Protein AF-A0A1X3CT93-F1 (afdb_monomer_lite)

Organism: NCBI:txid326523

Structure (mmCIF, N/CA/C/O backbone):
data_AF-A0A1X3CT93-F1
#
_entry.id   AF-A0A1X3CT93-F1
#
loop_
_atom_site.group_PDB
_atom_site.id
_atom_site.type_symbol
_atom_site.label_atom_id
_atom_site.label_alt_id
_atom_site.label_comp_id
_atom_site.label_asym_id
_atom_site.label_entity_id
_atom_site.label_seq_id
_atom_site.pdbx_PDB_ins_code
_atom_site.Cartn_x
_atom_site.Cartn_y
_atom_site.Cartn_z
_atom_site.occupancy
_atom_site.B_iso_or_equiv
_atom_site.auth_seq_id
_atom_site.auth_comp_id
_atom_site.auth_asym_id
_atom_site.auth_atom_id
_atom_site.pdbx_PDB_model_num
ATOM 1 N N . MET A 1 1 ? -12.122 9.621 12.492 1.00 66.19 1 MET A N 1
ATOM 2 C CA . MET A 1 1 ? -11.098 8.878 11.726 1.00 66.19 1 MET A CA 1
ATOM 3 C C . MET A 1 1 ? -9.739 9.254 12.298 1.00 66.19 1 MET A C 1
ATOM 5 O O . MET A 1 1 ? -9.492 10.447 12.425 1.00 66.19 1 MET A O 1
ATOM 9 N N . ASN A 1 2 ? -8.928 8.299 12.763 1.00 87.38 2 ASN A N 1
ATOM 10 C CA . ASN A 1 2 ? -7.638 8.624 13.389 1.00 87.38 2 ASN A CA 1
ATOM 11 C C . ASN A 1 2 ? -6.573 8.964 12.322 1.00 87.38 2 ASN A C 1
ATOM 13 O O . ASN A 1 2 ? -6.755 8.675 11.137 1.00 87.38 2 ASN A O 1
ATOM 17 N N . GLY A 1 3 ? -5.475 9.609 12.731 1.00 92.88 3 GLY A N 1
ATOM 18 C CA . GLY A 1 3 ? -4.435 10.072 11.802 1.00 92.88 3 GLY A CA 1
ATOM 19 C C . GLY A 1 3 ? -3.783 8.944 10.993 1.00 92.88 3 GLY A C 1
ATOM 20 O O . GLY A 1 3 ? -3.466 9.142 9.822 1.00 92.88 3 GLY A O 1
ATOM 21 N N . LEU A 1 4 ? -3.664 7.746 11.579 1.00 95.00 4 LEU A N 1
ATOM 22 C CA . LEU A 1 4 ? -3.150 6.558 10.894 1.00 95.00 4 LEU A CA 1
ATOM 23 C C . LEU A 1 4 ? -4.061 6.145 9.738 1.00 95.00 4 LEU A C 1
ATOM 25 O O . LEU A 1 4 ? -3.577 5.949 8.627 1.00 95.00 4 LEU A O 1
ATOM 29 N N . ILE A 1 5 ? -5.376 6.069 9.951 1.00 95.69 5 ILE A N 1
ATOM 30 C CA . ILE A 1 5 ? -6.329 5.742 8.885 1.00 95.69 5 ILE A CA 1
ATOM 31 C C . ILE A 1 5 ? -6.220 6.753 7.738 1.00 95.69 5 ILE A C 1
ATOM 33 O O . ILE A 1 5 ? -6.118 6.345 6.585 1.00 95.69 5 ILE A O 1
ATOM 37 N N . ILE A 1 6 ? -6.175 8.057 8.038 1.00 97.00 6 ILE A N 1
ATOM 38 C CA . ILE A 1 6 ? -6.065 9.105 7.007 1.00 97.00 6 ILE A CA 1
ATOM 39 C C . ILE A 1 6 ? -4.781 8.930 6.187 1.00 97.00 6 ILE A C 1
ATOM 41 O O . ILE A 1 6 ? -4.836 8.931 4.958 1.00 97.00 6 ILE A O 1
ATOM 45 N N . LEU A 1 7 ? -3.639 8.731 6.853 1.00 97.38 7 LEU A N 1
ATOM 46 C CA . LEU A 1 7 ? -2.360 8.502 6.184 1.00 97.38 7 LEU A CA 1
ATOM 47 C C . LEU A 1 7 ? -2.428 7.282 5.257 1.00 97.38 7 LEU A C 1
ATOM 49 O O . LEU A 1 7 ? -2.054 7.368 4.091 1.00 97.38 7 LEU A O 1
ATOM 53 N N . ASN A 1 8 ? -2.950 6.158 5.749 1.00 97.88 8 ASN A N 1
ATOM 54 C CA . ASN A 1 8 ? -3.033 4.931 4.963 1.00 97.88 8 ASN A CA 1
ATOM 55 C C . ASN A 1 8 ? -4.012 5.046 3.791 1.00 97.88 8 ASN A C 1
ATOM 57 O O . ASN A 1 8 ? -3.722 4.507 2.728 1.00 97.88 8 ASN A O 1
ATOM 61 N N . VAL A 1 9 ? -5.116 5.785 3.937 1.00 98.06 9 VAL A N 1
ATOM 62 C CA . VAL A 1 9 ? -6.025 6.100 2.823 1.00 98.06 9 VAL A CA 1
ATOM 63 C C . VAL A 1 9 ? -5.291 6.894 1.745 1.00 98.06 9 VAL A C 1
ATOM 65 O O . VAL A 1 9 ? -5.356 6.529 0.573 1.00 98.06 9 VAL A O 1
ATOM 68 N N . VAL A 1 10 ? -4.546 7.939 2.118 1.00 98.00 10 VAL A N 1
ATOM 69 C CA . VAL A 1 10 ? -3.771 8.740 1.157 1.00 98.00 10 VAL A CA 1
ATOM 70 C C . VAL A 1 10 ? -2.749 7.873 0.420 1.00 98.00 10 VAL A C 1
ATOM 72 O O . VAL A 1 10 ? -2.660 7.943 -0.804 1.00 98.00 10 VAL A O 1
ATOM 75 N N . LEU A 1 11 ? -2.017 7.018 1.137 1.00 97.56 11 LEU A N 1
ATOM 76 C CA . LEU A 1 11 ? -1.036 6.114 0.530 1.00 97.56 11 LEU A CA 1
ATOM 77 C C . LEU A 1 11 ? -1.688 5.064 -0.383 1.00 97.56 11 LEU A C 1
ATOM 79 O O . LEU A 1 11 ? -1.173 4.790 -1.468 1.00 97.56 11 LEU A O 1
ATOM 83 N N . ALA A 1 12 ? -2.841 4.520 0.011 1.00 97.56 12 ALA A N 1
ATOM 84 C CA . ALA A 1 12 ? -3.602 3.567 -0.791 1.00 97.56 12 ALA A CA 1
ATOM 85 C C . ALA A 1 12 ? -4.089 4.197 -2.107 1.00 97.56 12 ALA A C 1
ATOM 87 O O . ALA A 1 12 ? -3.918 3.620 -3.184 1.00 97.56 12 ALA A O 1
ATOM 88 N N . LEU A 1 13 ? -4.624 5.420 -2.038 1.00 98.12 13 LEU A N 1
ATOM 89 C CA . LEU A 1 13 ? -5.046 6.182 -3.212 1.00 98.12 13 LEU A CA 1
ATOM 90 C C . LEU A 1 13 ? -3.861 6.582 -4.092 1.00 98.12 13 LEU A C 1
ATOM 92 O O . LEU A 1 13 ? -3.964 6.510 -5.315 1.00 98.12 13 LEU A O 1
ATOM 96 N N . ALA A 1 14 ? -2.721 6.939 -3.497 1.00 95.56 14 ALA A N 1
ATOM 97 C CA . ALA A 1 14 ? -1.497 7.191 -4.246 1.00 95.56 14 ALA A CA 1
ATOM 98 C C . ALA A 1 14 ? -1.056 5.934 -5.013 1.00 95.56 14 ALA A C 1
ATOM 100 O O . ALA A 1 14 ? -0.760 6.025 -6.201 1.00 95.56 14 ALA A O 1
ATOM 101 N N . SER A 1 15 ? -1.089 4.752 -4.385 1.00 94.25 15 SER A N 1
ATOM 102 C CA . SER A 1 15 ? -0.798 3.479 -5.060 1.00 94.25 15 SER A CA 1
ATOM 103 C C . SER A 1 15 ? -1.746 3.225 -6.237 1.00 94.25 15 SER A C 1
ATOM 105 O O . SER A 1 15 ? -1.295 2.817 -7.308 1.00 94.25 15 SER A O 1
ATOM 107 N N . ALA A 1 16 ? -3.044 3.496 -6.077 1.00 96.50 16 ALA A N 1
ATOM 108 C CA . ALA A 1 16 ? -4.008 3.372 -7.168 1.00 96.50 16 ALA A CA 1
ATOM 109 C C . ALA A 1 16 ? -3.719 4.369 -8.302 1.00 96.50 16 ALA A C 1
ATOM 111 O O . ALA A 1 16 ? -3.712 3.989 -9.472 1.00 96.50 16 ALA A O 1
ATOM 112 N N . ALA A 1 17 ? -3.406 5.624 -7.970 1.00 94.06 17 ALA A N 1
ATOM 113 C CA . ALA A 1 17 ? -3.017 6.632 -8.948 1.00 94.06 17 ALA A CA 1
ATOM 114 C C . ALA A 1 17 ? -1.757 6.212 -9.718 1.00 94.06 17 ALA A C 1
ATOM 116 O O . ALA A 1 17 ? -1.749 6.284 -10.943 1.00 94.06 17 ALA A O 1
ATOM 117 N N . PHE A 1 18 ? -0.722 5.700 -9.042 1.00 89.31 18 PHE A N 1
ATOM 118 C CA . PHE A 1 18 ? 0.469 5.157 -9.704 1.00 89.31 18 PHE A CA 1
ATOM 119 C C . PHE A 1 18 ? 0.139 3.974 -10.618 1.00 89.31 18 PHE A C 1
ATOM 121 O O . PHE A 1 18 ? 0.686 3.887 -11.716 1.00 89.31 18 PHE A O 1
ATOM 128 N N . GLY A 1 19 ? -0.784 3.099 -10.211 1.00 90.12 19 GLY A N 1
ATOM 129 C CA . GLY A 1 19 ? -1.322 2.047 -11.072 1.00 90.12 19 GLY A CA 1
ATOM 130 C C . GLY A 1 19 ? -1.961 2.606 -12.346 1.00 90.12 19 GLY A C 1
ATOM 131 O O . GLY A 1 19 ? -1.635 2.161 -13.441 1.00 9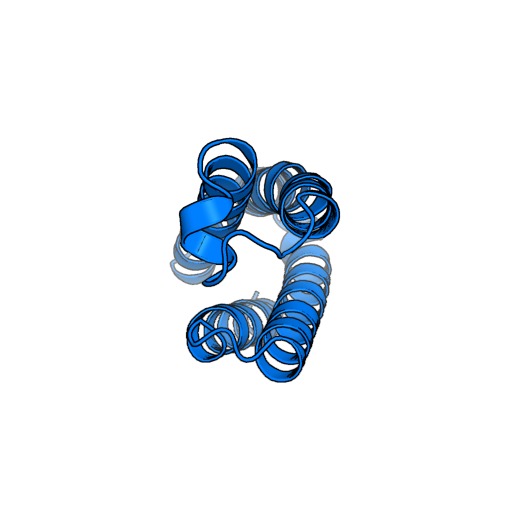0.12 19 GLY A O 1
ATOM 132 N N . LEU A 1 20 ? -2.806 3.634 -12.233 1.00 91.75 20 LEU A N 1
ATOM 133 C CA . LEU A 1 20 ? -3.397 4.306 -13.398 1.00 91.75 20 LEU A CA 1
ATOM 134 C C . LEU A 1 20 ? -2.329 4.968 -14.276 1.00 91.75 20 LEU A C 1
ATOM 136 O O . LEU A 1 20 ? -2.340 4.795 -15.493 1.00 91.75 20 LEU A O 1
ATOM 140 N N . PHE A 1 21 ? -1.366 5.673 -13.679 1.00 87.62 21 PHE A N 1
ATOM 141 C CA . PHE A 1 21 ? -0.238 6.242 -14.416 1.00 87.62 21 PHE A CA 1
ATOM 142 C C . PHE A 1 21 ? 0.552 5.166 -15.169 1.00 87.62 21 PHE A C 1
ATOM 144 O O . PHE A 1 21 ? 0.986 5.417 -16.292 1.00 87.62 21 PHE A O 1
ATOM 151 N N . ALA A 1 22 ? 0.688 3.963 -14.608 1.00 84.06 22 ALA A N 1
ATOM 152 C CA . ALA A 1 22 ? 1.338 2.844 -15.280 1.00 84.06 22 ALA A CA 1
ATOM 153 C C . ALA A 1 22 ? 0.568 2.325 -16.502 1.00 84.06 22 ALA A C 1
ATOM 155 O O . ALA A 1 22 ? 1.205 1.870 -17.448 1.00 84.06 22 ALA A O 1
ATOM 156 N N . LEU A 1 23 ? -0.766 2.430 -16.523 1.00 83.81 23 LEU A N 1
ATOM 157 C CA . LEU A 1 23 ? -1.573 2.100 -17.706 1.00 83.81 23 LEU A CA 1
ATOM 158 C C . LEU A 1 23 ? -1.388 3.123 -18.826 1.00 83.81 23 LEU A C 1
ATOM 160 O O . LEU A 1 23 ? -1.228 2.749 -19.983 1.00 83.81 23 LEU A O 1
ATOM 164 N N . PHE A 1 24 ? -1.433 4.413 -18.487 1.00 84.50 24 PHE A N 1
ATOM 165 C CA . PHE A 1 24 ? -1.513 5.481 -19.488 1.00 84.50 24 PHE A CA 1
ATOM 166 C C . PHE A 1 24 ? -0.154 6.034 -19.927 1.00 84.50 24 PHE A C 1
ATOM 168 O O . PHE A 1 24 ? -0.039 6.559 -21.031 1.00 84.50 24 PHE A O 1
ATOM 175 N N . ALA A 1 25 ? 0.878 5.930 -19.086 1.00 76.38 25 ALA A N 1
ATOM 176 C CA . ALA A 1 25 ? 2.228 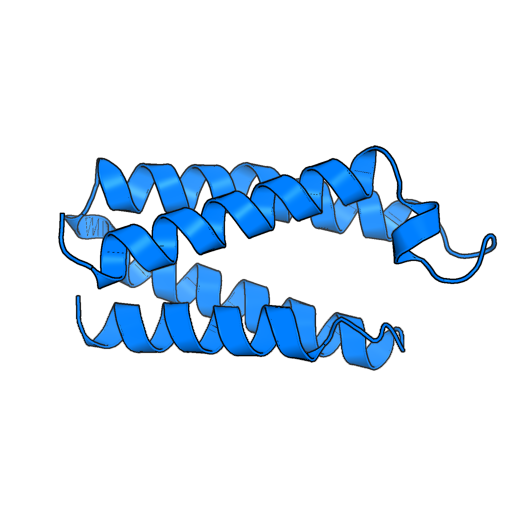6.413 -19.384 1.00 76.38 25 ALA A CA 1
ATOM 177 C C . ALA A 1 25 ? 3.339 5.391 -19.038 1.00 76.38 25 ALA A C 1
ATOM 179 O O . ALA A 1 25 ? 4.315 5.737 -18.364 1.00 76.38 25 ALA A O 1
ATOM 180 N N . PRO A 1 26 ? 3.245 4.135 -19.511 1.00 68.19 26 PRO A N 1
ATOM 181 C CA . PRO A 1 26 ? 4.163 3.055 -19.147 1.00 68.19 26 PRO A CA 1
ATOM 182 C C . PRO A 1 26 ? 5.620 3.316 -19.542 1.00 68.19 26 PRO A C 1
ATOM 184 O O . PRO A 1 26 ? 6.519 2.900 -18.809 1.00 68.19 26 PRO A O 1
ATOM 187 N N . GLN A 1 27 ? 5.880 4.060 -20.629 1.00 67.94 27 GLN A N 1
ATOM 188 C CA . GLN A 1 27 ? 7.256 4.372 -21.051 1.00 67.94 27 GLN A CA 1
ATOM 189 C C . GLN A 1 27 ? 8.011 5.220 -20.016 1.00 67.94 27 GLN A C 1
ATOM 191 O O . GLN A 1 27 ? 9.236 5.176 -19.947 1.00 67.94 27 GLN A O 1
ATOM 196 N N . ARG A 1 28 ? 7.287 5.974 -19.175 1.00 64.19 28 ARG A N 1
ATOM 197 C CA . ARG A 1 28 ? 7.881 6.779 -18.096 1.00 64.19 28 ARG A CA 1
ATOM 198 C C . ARG A 1 28 ? 8.279 5.946 -16.878 1.00 64.19 28 ARG A C 1
ATOM 200 O O . ARG A 1 28 ? 9.047 6.423 -16.052 1.00 64.19 28 ARG A O 1
ATOM 207 N N . LEU A 1 29 ? 7.772 4.717 -16.766 1.00 62.44 29 LEU A N 1
ATOM 208 C CA . LEU A 1 29 ? 8.108 3.777 -15.693 1.00 62.44 29 LEU A CA 1
ATOM 209 C C . LEU A 1 29 ? 9.107 2.711 -16.132 1.00 62.44 29 LEU A C 1
ATOM 211 O O . LEU A 1 29 ? 9.796 2.141 -15.289 1.00 62.44 29 LEU A O 1
ATOM 215 N N . SER A 1 30 ? 9.163 2.395 -17.427 1.00 56.75 30 SER A N 1
ATOM 216 C CA . SER A 1 30 ? 10.015 1.316 -17.911 1.00 56.75 30 SER A CA 1
ATOM 217 C C . SER A 1 30 ? 11.476 1.730 -18.065 1.00 56.75 30 SER A C 1
ATOM 219 O O . SER A 1 30 ? 12.324 0.853 -18.080 1.00 56.75 30 SER A O 1
ATOM 221 N N . GLY A 1 31 ? 11.820 3.019 -18.152 1.00 53.03 31 GLY A N 1
ATOM 222 C CA . GLY A 1 31 ? 13.216 3.476 -18.284 1.00 53.03 31 GLY A CA 1
ATOM 223 C C . GLY A 1 31 ? 13.919 3.038 -19.581 1.00 53.03 31 GLY A C 1
ATOM 224 O O . GLY A 1 31 ? 14.995 3.539 -19.890 1.00 53.03 31 GLY A O 1
ATOM 225 N N . SER A 1 32 ? 13.302 2.151 -20.365 1.00 53.94 32 SER A N 1
ATOM 226 C CA . SER A 1 32 ? 13.752 1.723 -21.679 1.00 53.94 32 SER A CA 1
ATOM 227 C C . SER A 1 32 ? 12.539 1.433 -22.581 1.00 53.94 32 SER A C 1
ATOM 229 O O . SER A 1 32 ? 11.603 0.756 -22.131 1.00 53.94 32 SER A O 1
ATOM 231 N N . PRO A 1 33 ? 12.523 1.931 -23.833 1.00 51.31 33 PRO A N 1
ATOM 232 C CA . PRO A 1 33 ? 11.441 1.706 -24.799 1.00 51.31 33 PRO A CA 1
ATOM 233 C C . PRO A 1 33 ? 11.212 0.231 -25.164 1.00 51.31 33 PRO A C 1
ATOM 235 O O . PRO A 1 33 ? 10.147 -0.106 -25.669 1.00 51.31 33 PRO A O 1
ATOM 238 N N . GLU A 1 34 ? 12.189 -0.644 -24.899 1.00 53.78 34 GLU A N 1
ATOM 239 C CA . GLU A 1 34 ? 12.146 -2.068 -25.269 1.00 53.78 34 GLU A CA 1
ATOM 240 C C . GLU A 1 34 ? 11.486 -2.973 -24.215 1.00 53.78 34 GLU A C 1
ATOM 242 O O . GLU A 1 34 ? 11.286 -4.169 -24.426 1.00 53.78 34 GLU A O 1
ATOM 247 N N . LEU A 1 35 ? 11.125 -2.421 -23.056 1.00 61.66 35 LEU A N 1
ATOM 248 C CA . LEU A 1 35 ? 10.499 -3.186 -21.984 1.00 61.66 35 LEU A CA 1
ATOM 249 C C . LEU A 1 35 ? 8.998 -3.359 -22.240 1.00 61.66 35 LEU A C 1
ATOM 251 O O . LEU A 1 35 ? 8.239 -2.395 -22.305 1.00 61.66 35 LEU A O 1
ATOM 255 N N . SER A 1 36 ? 8.579 -4.622 -22.335 1.00 71.19 36 SER A N 1
ATOM 256 C CA . SER A 1 36 ? 7.192 -5.050 -22.538 1.00 71.19 36 SER A CA 1
ATOM 257 C C . SER A 1 36 ? 6.176 -4.318 -21.645 1.00 71.19 36 SER A C 1
ATOM 259 O O . SER A 1 36 ? 6.343 -4.199 -20.427 1.00 71.19 36 SER A O 1
ATOM 261 N N . MET A 1 37 ? 5.054 -3.932 -22.259 1.00 76.12 37 MET A N 1
ATOM 262 C CA . MET A 1 37 ? 3.879 -3.317 -21.620 1.00 76.12 37 MET A CA 1
ATOM 263 C C . MET A 1 37 ? 3.160 -4.258 -20.642 1.00 76.12 37 MET A C 1
ATOM 265 O O . MET A 1 37 ? 2.308 -3.827 -19.868 1.00 76.12 37 MET A O 1
ATOM 269 N N . TYR A 1 38 ? 3.511 -5.545 -20.650 1.00 82.19 38 TYR A N 1
ATOM 270 C CA . TYR A 1 38 ? 2.919 -6.552 -19.778 1.00 82.19 38 TYR A CA 1
ATOM 271 C C . TYR A 1 38 ? 3.055 -6.191 -18.293 1.00 82.19 38 TYR A C 1
ATOM 273 O O . TYR A 1 38 ? 2.080 -6.272 -17.548 1.00 82.19 38 TYR A O 1
ATOM 281 N N . TYR A 1 39 ? 4.237 -5.740 -17.856 1.00 81.69 39 TYR A N 1
ATOM 282 C CA . TYR A 1 39 ? 4.461 -5.429 -16.443 1.00 81.69 39 TYR A CA 1
ATOM 283 C C . TYR A 1 39 ? 3.675 -4.198 -15.956 1.00 81.69 39 TYR A C 1
ATOM 285 O O . TYR A 1 39 ? 3.007 -4.314 -14.931 1.00 81.69 39 TYR A O 1
ATOM 293 N N . PRO A 1 40 ? 3.699 -3.036 -16.641 1.00 83.62 40 PRO A N 1
ATOM 294 C CA . PRO A 1 40 ? 2.870 -1.897 -16.247 1.00 83.62 40 PRO A CA 1
ATOM 295 C C . PRO A 1 40 ? 1.373 -2.225 -16.163 1.00 83.62 40 PRO A C 1
ATOM 297 O O . PRO A 1 40 ? 0.720 -1.830 -15.197 1.00 83.62 40 PRO A O 1
ATOM 300 N N . HIS A 1 41 ? 0.841 -3.012 -17.107 1.00 87.12 41 HIS A N 1
ATOM 301 C CA . HIS A 1 41 ? -0.553 -3.463 -17.062 1.00 87.12 41 HIS A CA 1
ATOM 302 C C . HIS A 1 41 ? -0.831 -4.398 -15.875 1.00 87.12 41 HIS A C 1
ATOM 304 O O . HIS A 1 41 ? -1.813 -4.204 -15.163 1.00 87.12 41 HIS A O 1
ATOM 310 N N . MET A 1 42 ? 0.053 -5.367 -15.613 1.00 88.88 42 MET A N 1
ATOM 311 C CA . MET A 1 42 ? -0.009 -6.247 -14.436 1.00 88.88 42 MET A CA 1
ATOM 312 C C . MET A 1 42 ? 0.027 -5.457 -13.122 1.00 88.88 42 MET A C 1
ATOM 314 O O . MET A 1 42 ? -0.762 -5.713 -12.212 1.00 88.88 42 MET A O 1
ATOM 318 N N . TYR A 1 43 ? 0.941 -4.489 -13.022 1.00 88.94 43 TYR A N 1
ATOM 319 C CA . TYR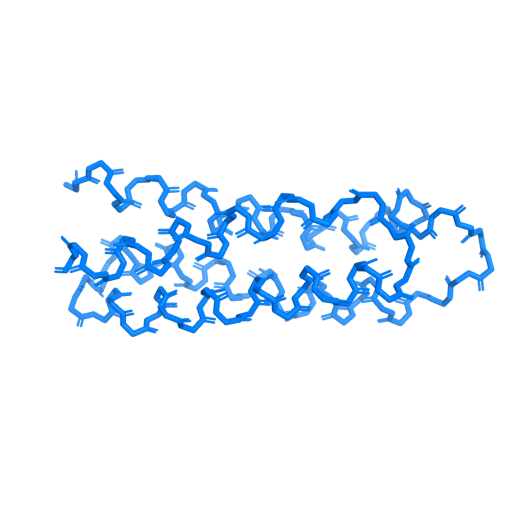 A 1 43 ? 1.071 -3.625 -11.856 1.00 88.94 43 TYR A CA 1
ATOM 320 C C . TYR A 1 43 ? -0.228 -2.859 -11.612 1.00 88.94 43 TYR A C 1
ATOM 322 O O . TYR A 1 43 ? -0.769 -2.899 -10.510 1.00 88.94 43 TYR A O 1
ATOM 330 N N . ALA A 1 44 ? -0.779 -2.236 -12.651 1.00 92.00 44 ALA A N 1
ATOM 331 C CA . ALA A 1 44 ? -2.021 -1.489 -12.564 1.00 92.00 44 ALA A CA 1
ATOM 332 C C . ALA A 1 44 ? -3.237 -2.351 -12.209 1.00 92.00 44 ALA A C 1
ATOM 334 O O . ALA A 1 44 ? -4.026 -1.965 -11.346 1.00 92.00 44 ALA A O 1
ATOM 335 N N . ALA A 1 45 ? -3.360 -3.530 -12.827 1.00 94.12 45 ALA A N 1
ATOM 336 C CA . ALA A 1 45 ? -4.456 -4.466 -12.588 1.00 94.12 45 ALA A CA 1
ATOM 337 C C . ALA A 1 45 ? -4.570 -4.878 -11.115 1.00 94.12 45 ALA A C 1
ATOM 339 O O . ALA A 1 45 ? -5.656 -5.227 -10.667 1.00 94.12 45 ALA A O 1
ATOM 340 N N . ARG A 1 46 ? -3.478 -4.797 -10.346 1.00 94.19 46 ARG A N 1
ATOM 341 C CA . ARG A 1 46 ? -3.507 -4.982 -8.893 1.00 94.19 46 ARG A CA 1
ATOM 342 C C . ARG A 1 46 ? -3.546 -3.661 -8.131 1.00 94.19 46 ARG A C 1
ATOM 344 O O . ARG A 1 46 ? -4.374 -3.512 -7.238 1.00 94.19 46 ARG A O 1
ATOM 351 N N . ALA A 1 47 ? -2.664 -2.715 -8.446 1.00 94.69 47 ALA A N 1
ATOM 352 C CA . ALA A 1 47 ? -2.495 -1.483 -7.676 1.00 94.69 47 ALA A CA 1
ATOM 353 C C . ALA A 1 47 ? -3.770 -0.625 -7.647 1.00 94.69 47 ALA A C 1
ATOM 355 O O . ALA A 1 47 ? -4.092 -0.062 -6.603 1.00 94.69 47 ALA A O 1
ATOM 356 N N . VAL A 1 48 ? -4.514 -0.567 -8.759 1.00 96.94 48 VAL A N 1
ATOM 357 C CA . VAL A 1 48 ? -5.751 0.219 -8.865 1.00 96.94 48 VAL A CA 1
ATOM 358 C C . VAL A 1 48 ? -6.875 -0.371 -8.010 1.00 96.94 48 VAL A C 1
ATOM 360 O O . VAL A 1 48 ? -7.288 0.301 -7.063 1.00 96.94 48 VAL A O 1
ATOM 363 N N . PRO A 1 49 ? -7.373 -1.600 -8.263 1.00 97.75 49 PRO A N 1
ATOM 364 C CA . PRO A 1 49 ? -8.485 -2.127 -7.477 1.00 97.75 49 PRO A CA 1
ATOM 365 C C . PRO A 1 49 ? -8.109 -2.312 -6.008 1.00 97.75 49 PRO A C 1
ATOM 367 O O . PRO A 1 49 ? -8.923 -2.012 -5.139 1.00 97.75 49 PRO A O 1
ATOM 370 N N . PHE A 1 50 ? -6.880 -2.747 -5.707 1.00 97.50 50 PHE A N 1
ATOM 371 C CA . PHE A 1 50 ? -6.477 -2.965 -4.322 1.00 97.50 50 PHE A CA 1
ATOM 372 C C . PHE A 1 50 ? -6.295 -1.649 -3.556 1.00 97.50 50 PHE A C 1
ATOM 374 O O . PHE A 1 50 ? -6.759 -1.547 -2.426 1.00 97.50 50 PHE A O 1
ATOM 381 N N . GLY A 1 51 ? -5.681 -0.623 -4.158 1.00 97.62 51 GLY A N 1
ATOM 382 C CA . GLY A 1 51 ? -5.534 0.689 -3.518 1.00 97.62 51 GLY A CA 1
ATOM 383 C C . GLY A 1 51 ? -6.884 1.356 -3.234 1.00 97.62 51 GLY A C 1
ATOM 384 O O . GLY A 1 51 ? -7.105 1.868 -2.137 1.00 97.62 51 GLY A O 1
ATOM 385 N N . LEU A 1 52 ? -7.827 1.275 -4.179 1.00 98.50 52 LEU A N 1
ATOM 386 C CA . LEU A 1 52 ? -9.199 1.753 -3.976 1.00 98.50 52 LEU A CA 1
ATOM 387 C C . LEU A 1 52 ? -9.941 0.932 -2.911 1.00 98.50 52 LEU A C 1
ATOM 389 O O . LEU A 1 52 ? -10.599 1.506 -2.046 1.00 98.50 52 LEU A O 1
ATOM 393 N N . GLY A 1 53 ? -9.809 -0.397 -2.944 1.00 98.38 53 GLY A N 1
ATOM 394 C CA . GLY A 1 53 ? -10.422 -1.296 -1.967 1.00 98.38 53 GLY A CA 1
ATOM 395 C C . GLY A 1 53 ? -9.903 -1.069 -0.547 1.00 98.38 53 GLY A C 1
ATOM 396 O O . GLY A 1 53 ? -10.697 -0.959 0.382 1.00 98.38 53 GLY A O 1
ATOM 397 N N . LEU A 1 54 ? -8.589 -0.907 -0.379 1.00 98.38 54 LEU A N 1
ATOM 398 C CA . LEU A 1 54 ? -7.982 -0.586 0.911 1.00 98.38 54 LEU A CA 1
ATOM 399 C C . LEU A 1 54 ? -8.489 0.760 1.437 1.00 98.38 54 LEU A C 1
ATOM 401 O O . LEU A 1 54 ? -8.902 0.840 2.590 1.00 98.38 54 LEU A O 1
ATOM 405 N N . ALA A 1 55 ? -8.512 1.800 0.598 1.00 98.19 55 ALA A N 1
ATOM 406 C CA . ALA A 1 55 ? -9.061 3.097 0.985 1.00 98.19 55 ALA A CA 1
ATOM 407 C C . ALA A 1 55 ? -10.529 2.977 1.427 1.00 98.19 55 ALA A C 1
ATOM 409 O O . ALA A 1 55 ? -10.908 3.512 2.467 1.00 98.19 55 ALA A O 1
ATOM 410 N N . ALA A 1 56 ? -11.335 2.219 0.679 1.00 98.25 56 ALA A N 1
ATOM 411 C CA . ALA A 1 56 ? -12.732 1.974 1.004 1.00 98.25 56 ALA A CA 1
ATOM 412 C C . ALA A 1 56 ? -12.903 1.264 2.356 1.00 98.25 56 ALA A C 1
ATOM 414 O O . ALA A 1 56 ? -13.690 1.695 3.199 1.00 98.25 56 ALA A O 1
ATOM 415 N N . VAL A 1 57 ? -12.133 0.203 2.595 1.00 98.19 57 VAL A N 1
ATOM 416 C CA . VAL A 1 57 ? -12.176 -0.564 3.846 1.00 98.19 57 VAL A CA 1
ATOM 417 C C . VAL A 1 57 ? -11.773 0.292 5.037 1.00 98.19 57 VAL A C 1
ATOM 419 O O . VAL A 1 57 ? -12.453 0.282 6.058 1.00 98.19 57 VAL A O 1
ATOM 422 N N . LEU A 1 58 ? -10.710 1.079 4.900 1.00 97.25 58 LEU A N 1
ATOM 423 C CA . LEU A 1 58 ? -10.235 1.956 5.964 1.00 97.25 58 LEU A CA 1
ATOM 424 C C . LEU A 1 58 ? -11.264 3.022 6.371 1.00 97.25 58 LEU A C 1
ATOM 426 O O . LEU A 1 58 ? -11.313 3.403 7.541 1.00 97.25 58 LEU A O 1
ATOM 430 N N . VAL A 1 59 ? -12.089 3.491 5.431 1.00 96.81 59 VAL A N 1
ATOM 431 C CA . VAL A 1 59 ? -13.118 4.509 5.691 1.00 96.81 59 VAL A CA 1
ATOM 432 C C . VAL A 1 59 ? -14.420 3.892 6.206 1.00 96.81 59 VAL A C 1
ATOM 434 O O . VAL A 1 59 ? -15.014 4.424 7.143 1.00 96.81 59 VAL A O 1
ATOM 437 N N . TRP A 1 60 ? -14.878 2.789 5.607 1.00 97.56 60 TRP A N 1
ATOM 438 C CA . TRP A 1 60 ? -16.235 2.272 5.827 1.00 97.56 60 TRP A CA 1
ATOM 439 C C . TRP A 1 60 ? -16.302 0.954 6.596 1.00 97.56 60 TRP A C 1
ATOM 441 O O . TRP A 1 60 ? -17.346 0.638 7.162 1.00 97.56 60 TRP A O 1
ATOM 451 N N . LEU A 1 61 ? -15.215 0.185 6.645 1.00 96.62 61 LEU A N 1
ATOM 452 C CA . LEU A 1 61 ? -15.163 -1.143 7.260 1.00 96.62 61 LEU A CA 1
ATOM 453 C C . LEU A 1 61 ? -13.979 -1.249 8.239 1.00 96.62 61 LEU A C 1
ATOM 455 O O . LEU A 1 61 ? -13.139 -2.141 8.094 1.00 96.62 61 LEU A O 1
ATOM 459 N N . PRO A 1 62 ? -13.893 -0.377 9.265 1.00 90.12 62 PRO A N 1
ATOM 460 C CA . PRO A 1 62 ? -12.722 -0.293 10.139 1.00 90.12 62 PRO A CA 1
ATOM 461 C C . PRO A 1 62 ? -12.412 -1.606 10.873 1.00 90.12 62 PRO A C 1
ATOM 463 O O . PRO A 1 62 ? -11.249 -1.887 11.137 1.00 90.12 62 PRO A O 1
ATOM 466 N N . GLY A 1 63 ? -13.411 -2.462 11.121 1.00 95.12 63 GLY A N 1
ATOM 467 C CA . GLY A 1 63 ? -13.200 -3.798 11.698 1.00 95.12 63 GLY A CA 1
ATOM 468 C C . GLY A 1 63 ? -12.386 -4.762 10.818 1.00 95.12 63 GLY A C 1
ATOM 469 O O . GLY A 1 63 ? -11.963 -5.807 11.297 1.00 95.12 63 GLY A O 1
ATOM 470 N N . GLN A 1 64 ? -12.154 -4.428 9.545 1.00 97.00 64 GLN A N 1
ATOM 471 C CA . GLN A 1 64 ? -11.310 -5.194 8.620 1.00 97.00 64 GLN A CA 1
ATOM 472 C C . GLN A 1 64 ? -9.966 -4.500 8.329 1.00 97.00 64 GLN A C 1
ATOM 474 O O . GLN A 1 64 ? -9.140 -5.054 7.601 1.00 97.00 64 GLN A O 1
ATOM 479 N N . ALA A 1 65 ? -9.727 -3.307 8.889 1.00 95.88 65 ALA A N 1
ATOM 480 C CA . ALA A 1 65 ? -8.577 -2.464 8.566 1.00 95.88 65 ALA A CA 1
ATOM 481 C C . ALA A 1 65 ? -7.238 -3.188 8.761 1.00 95.88 65 ALA A C 1
ATOM 483 O O . ALA A 1 65 ? -6.414 -3.199 7.848 1.00 95.88 65 ALA A O 1
ATOM 484 N N . THR A 1 66 ? -7.039 -3.839 9.909 1.00 97.44 66 THR A N 1
ATOM 485 C CA . THR A 1 66 ? -5.783 -4.518 10.262 1.00 97.44 66 THR A CA 1
ATOM 486 C C . THR A 1 66 ? -5.393 -5.576 9.228 1.00 97.44 66 THR A C 1
ATOM 488 O O . THR A 1 66 ? -4.270 -5.566 8.726 1.00 97.44 66 THR A O 1
ATOM 491 N N . ALA A 1 67 ? -6.325 -6.450 8.833 1.00 98.06 67 ALA A N 1
ATOM 492 C CA . ALA A 1 67 ? -6.055 -7.498 7.846 1.00 98.06 67 ALA A CA 1
ATOM 493 C C . ALA A 1 67 ? -5.691 -6.911 6.474 1.00 98.06 67 ALA A C 1
ATOM 495 O O . ALA A 1 67 ? -4.716 -7.329 5.849 1.00 98.06 67 ALA A O 1
ATOM 496 N N . TRP A 1 68 ? -6.439 -5.903 6.023 1.00 98.31 68 TRP A N 1
ATOM 497 C CA . TRP A 1 68 ? -6.197 -5.255 4.737 1.00 98.31 68 TRP A CA 1
ATOM 498 C C . TRP A 1 68 ? -4.873 -4.491 4.699 1.00 98.31 68 TRP A C 1
ATOM 500 O O . TRP A 1 68 ? -4.170 -4.549 3.691 1.00 98.31 68 TRP A O 1
ATOM 510 N N . LEU A 1 69 ? -4.493 -3.834 5.796 1.00 98.31 69 LEU A N 1
ATOM 511 C CA . LEU A 1 69 ? -3.203 -3.157 5.925 1.00 98.31 69 LEU A CA 1
ATOM 512 C C . LEU A 1 69 ? -2.028 -4.136 5.902 1.00 98.31 69 LEU A C 1
ATOM 514 O O . LEU A 1 69 ? -1.025 -3.857 5.252 1.00 98.31 69 LEU A O 1
ATOM 518 N N . LEU A 1 70 ? -2.145 -5.304 6.540 1.00 98.50 70 LEU A N 1
ATOM 519 C CA . LEU A 1 70 ? -1.103 -6.333 6.464 1.00 98.50 70 LEU A CA 1
ATOM 520 C C . LEU A 1 70 ? -0.922 -6.843 5.030 1.00 98.50 70 LEU A C 1
ATOM 522 O O . LEU A 1 70 ? 0.207 -6.928 4.544 1.00 98.50 70 LEU A O 1
ATOM 526 N N . VAL A 1 71 ? -2.023 -7.121 4.326 1.00 98.31 71 VAL A N 1
ATOM 527 C CA . VAL A 1 71 ? -1.975 -7.542 2.917 1.00 98.31 71 VAL A CA 1
ATOM 528 C C . VAL A 1 71 ? -1.363 -6.443 2.043 1.00 98.31 71 VAL A C 1
ATOM 530 O O . VAL A 1 71 ? -0.481 -6.731 1.235 1.00 98.31 71 VAL A O 1
ATOM 533 N N . ALA A 1 72 ? -1.762 -5.183 2.242 1.00 97.75 72 ALA A N 1
ATOM 534 C CA . ALA A 1 72 ? -1.175 -4.031 1.560 1.00 97.75 72 ALA A CA 1
ATOM 535 C C . ALA A 1 72 ? 0.333 -3.925 1.807 1.00 97.75 72 ALA A C 1
ATOM 537 O O . ALA A 1 72 ? 1.112 -3.738 0.876 1.00 97.75 72 ALA A O 1
ATOM 538 N N . GLY A 1 73 ? 0.751 -4.110 3.059 1.00 97.81 73 GLY A N 1
ATOM 539 C CA . GLY A 1 73 ? 2.150 -4.130 3.459 1.00 97.81 73 GLY A CA 1
ATOM 540 C C . GLY A 1 73 ? 2.963 -5.173 2.697 1.00 97.81 73 GLY A C 1
ATOM 541 O O . GLY A 1 73 ? 4.000 -4.849 2.119 1.00 97.81 73 GLY A O 1
ATOM 542 N N . VAL A 1 74 ? 2.468 -6.413 2.633 1.00 97.88 74 VAL A N 1
ATOM 543 C CA . VAL A 1 74 ? 3.112 -7.506 1.883 1.00 97.88 74 VAL A CA 1
ATOM 544 C C . VAL A 1 74 ? 3.186 -7.187 0.391 1.00 97.88 74 VAL A C 1
ATOM 546 O O . VAL A 1 74 ? 4.236 -7.352 -0.227 1.00 97.88 74 VAL A O 1
ATOM 549 N N . ILE A 1 75 ? 2.091 -6.695 -0.186 1.00 96.38 75 ILE A N 1
ATOM 550 C CA . ILE A 1 75 ? 2.013 -6.300 -1.592 1.00 96.38 75 ILE A CA 1
ATOM 551 C C . ILE A 1 75 ? 3.078 -5.241 -1.926 1.00 96.38 75 ILE A C 1
ATOM 553 O O . ILE A 1 75 ? 3.836 -5.408 -2.884 1.00 96.38 75 ILE A O 1
ATOM 557 N N . GLN A 1 76 ? 3.189 -4.182 -1.123 1.00 95.50 76 GLN A N 1
ATOM 558 C CA . GLN A 1 76 ? 4.171 -3.120 -1.343 1.00 95.50 76 GLN A CA 1
ATOM 559 C C . GLN A 1 76 ? 5.615 -3.578 -1.078 1.00 95.50 76 GLN A C 1
ATOM 561 O O . GLN A 1 76 ? 6.540 -3.133 -1.760 1.00 95.50 76 GLN A O 1
ATOM 566 N N . ALA A 1 77 ? 5.830 -4.509 -0.144 1.00 95.06 77 ALA A N 1
ATOM 567 C CA . ALA A 1 77 ? 7.140 -5.123 0.057 1.00 95.06 77 ALA A CA 1
ATOM 568 C C . ALA A 1 77 ? 7.574 -5.922 -1.184 1.00 95.06 77 ALA A C 1
ATOM 570 O O . ALA A 1 77 ? 8.704 -5.773 -1.654 1.00 95.06 77 ALA A O 1
ATOM 571 N N . ILE A 1 78 ? 6.662 -6.710 -1.767 1.00 94.25 78 ILE A N 1
ATOM 572 C CA . ILE A 1 78 ? 6.908 -7.436 -3.020 1.00 94.25 78 ILE A CA 1
ATOM 573 C C . ILE A 1 78 ? 7.205 -6.455 -4.161 1.00 94.25 78 ILE A C 1
ATOM 575 O O . ILE A 1 78 ? 8.149 -6.682 -4.916 1.00 94.25 78 ILE A O 1
ATOM 579 N N . ASP A 1 79 ? 6.483 -5.338 -4.259 1.00 90.38 79 ASP A N 1
ATOM 580 C CA . ASP A 1 79 ? 6.760 -4.308 -5.270 1.00 90.38 79 ASP A CA 1
ATOM 581 C C . ASP A 1 79 ? 8.156 -3.726 -5.171 1.00 90.38 79 ASP A C 1
ATOM 583 O O . ASP A 1 79 ? 8.828 -3.545 -6.186 1.00 90.38 79 ASP A O 1
ATOM 587 N N . SER A 1 80 ? 8.608 -3.455 -3.950 1.00 90.25 80 SER A N 1
ATOM 588 C CA . SER A 1 80 ? 9.964 -2.978 -3.720 1.00 90.25 80 SER A CA 1
ATOM 589 C C . SER A 1 80 ? 10.992 -3.999 -4.221 1.00 90.25 80 SER A C 1
ATOM 591 O O . SER A 1 80 ? 11.889 -3.643 -4.987 1.00 90.25 80 SER A O 1
ATOM 593 N N . LEU A 1 81 ? 10.805 -5.287 -3.905 1.00 90.88 81 LEU A N 1
ATOM 594 C CA . LEU A 1 81 ? 11.668 -6.370 -4.393 1.00 90.88 81 LEU A CA 1
ATOM 595 C C . LEU A 1 81 ? 11.668 -6.478 -5.923 1.00 90.88 81 LEU A C 1
ATOM 597 O O . LEU A 1 81 ? 12.719 -6.690 -6.531 1.00 90.88 81 LEU A O 1
ATOM 601 N N . VAL A 1 82 ? 10.507 -6.329 -6.562 1.00 87.62 82 VAL A N 1
ATOM 602 C CA . VAL A 1 82 ? 10.413 -6.358 -8.024 1.00 87.62 82 VAL A CA 1
ATOM 603 C C . VAL A 1 82 ? 11.091 -5.135 -8.644 1.00 87.62 82 VAL A C 1
ATOM 605 O O . VAL A 1 82 ? 11.818 -5.288 -9.625 1.00 87.62 82 VAL A O 1
ATOM 608 N N . ASN A 1 83 ? 10.936 -3.944 -8.062 1.00 84.38 83 ASN A N 1
ATOM 609 C CA . ASN A 1 83 ? 11.611 -2.733 -8.534 1.00 84.38 83 ASN A CA 1
ATOM 610 C C . ASN A 1 83 ? 13.140 -2.863 -8.449 1.00 84.38 83 ASN A C 1
ATOM 612 O O . ASN A 1 83 ? 13.817 -2.480 -9.402 1.00 84.38 83 ASN A O 1
ATOM 616 N N . ILE A 1 84 ? 13.675 -3.480 -7.383 1.00 85.38 84 ILE A N 1
ATOM 617 C CA . ILE A 1 84 ? 15.112 -3.796 -7.262 1.00 85.38 84 ILE A CA 1
ATOM 618 C C . ILE A 1 84 ? 15.553 -4.693 -8.416 1.00 85.38 84 ILE A C 1
ATOM 620 O O . ILE A 1 84 ? 16.502 -4.367 -9.126 1.00 85.38 84 ILE A O 1
ATOM 624 N N . LYS A 1 85 ? 14.840 -5.804 -8.643 1.00 84.69 85 LYS A N 1
ATOM 625 C CA . LYS A 1 85 ? 15.168 -6.759 -9.715 1.00 84.69 85 LYS A CA 1
ATOM 626 C C . LYS A 1 85 ? 15.113 -6.132 -11.107 1.00 84.69 85 LYS A C 1
ATOM 628 O O . LYS A 1 85 ? 15.820 -6.583 -12.001 1.00 84.69 85 LYS A O 1
ATOM 633 N N . ARG A 1 86 ? 14.272 -5.114 -11.297 1.00 79.12 86 ARG A N 1
ATOM 634 C CA . ARG A 1 86 ? 14.113 -4.392 -12.567 1.00 79.12 86 ARG A CA 1
ATOM 635 C C . ARG A 1 86 ? 15.022 -3.162 -12.689 1.00 79.12 86 ARG A C 1
ATOM 637 O O . ARG A 1 86 ? 14.950 -2.488 -13.710 1.00 79.12 86 ARG A O 1
ATOM 644 N N . GLY A 1 87 ? 15.843 -2.854 -11.680 1.00 74.19 87 GLY A N 1
ATOM 645 C CA . GLY A 1 87 ? 16.728 -1.683 -11.685 1.00 74.19 87 GLY A CA 1
ATOM 646 C C . GLY A 1 87 ? 15.989 -0.340 -11.707 1.00 74.19 87 GLY A C 1
ATOM 647 O O . GLY A 1 87 ? 16.551 0.666 -12.132 1.00 74.19 87 GLY A O 1
ATOM 648 N N . VAL A 1 88 ? 14.721 -0.305 -11.281 1.00 71.75 88 VAL A N 1
ATOM 649 C CA . VAL A 1 88 ? 13.903 0.915 -11.279 1.00 71.75 88 VAL A CA 1
ATOM 650 C C . VAL A 1 88 ? 14.161 1.679 -9.985 1.00 71.75 88 VAL A C 1
ATOM 652 O O . VAL A 1 88 ? 13.958 1.138 -8.905 1.00 71.75 88 VAL A O 1
ATOM 655 N N . VAL A 1 89 ? 14.543 2.956 -10.075 1.00 61.59 89 VAL A N 1
ATOM 656 C CA . VAL A 1 89 ? 14.952 3.799 -8.925 1.00 61.59 89 VAL A CA 1
ATOM 657 C C . VAL A 1 89 ? 13.848 3.971 -7.861 1.00 61.59 89 VAL A C 1
ATOM 659 O O . VAL A 1 89 ? 14.132 4.239 -6.696 1.00 61.59 89 VAL A O 1
ATOM 662 N N . ALA A 1 90 ? 12.583 3.731 -8.211 1.00 68.81 90 ALA A N 1
ATOM 663 C CA . ALA A 1 90 ? 11.427 3.828 -7.316 1.00 68.81 90 ALA A CA 1
ATOM 664 C C . ALA A 1 90 ? 11.307 2.678 -6.281 1.00 68.81 90 ALA A C 1
ATOM 666 O O . ALA A 1 90 ? 10.200 2.279 -5.932 1.00 68.81 90 ALA A O 1
ATOM 667 N N . VAL A 1 91 ? 12.412 2.109 -5.784 1.00 64.12 91 VAL A N 1
ATOM 668 C CA . VAL A 1 91 ? 12.424 1.032 -4.765 1.00 64.12 91 VAL A CA 1
ATOM 669 C C . VAL A 1 91 ? 11.999 1.532 -3.383 1.00 64.12 91 VAL A C 1
ATOM 671 O O . VAL A 1 91 ? 11.291 0.838 -2.649 1.00 64.12 91 VAL A O 1
ATOM 674 N N . ILE A 1 92 ? 12.456 2.732 -3.022 1.00 72.00 92 ILE A N 1
ATOM 675 C CA . ILE A 1 92 ? 12.362 3.265 -1.656 1.00 72.00 92 ILE A CA 1
ATOM 676 C C . ILE A 1 92 ? 10.909 3.586 -1.298 1.00 72.00 92 ILE A C 1
ATOM 678 O O . ILE A 1 92 ? 10.450 3.267 -0.204 1.00 72.00 92 ILE A O 1
ATOM 682 N N . SER A 1 93 ? 10.158 4.161 -2.238 1.00 83.00 93 SER A N 1
ATOM 683 C CA . SER A 1 93 ? 8.765 4.556 -2.023 1.00 83.00 93 SER A CA 1
ATOM 684 C C . SER A 1 93 ? 7.849 3.387 -1.617 1.00 83.00 93 SER A C 1
ATOM 686 O O . SER A 1 93 ? 7.230 3.492 -0.561 1.00 83.00 93 SER A O 1
ATOM 688 N N . PRO A 1 94 ? 7.764 2.255 -2.349 1.00 88.75 94 PRO A N 1
ATOM 689 C CA . PRO A 1 94 ? 6.925 1.130 -1.940 1.00 88.75 94 PRO A CA 1
ATOM 690 C C . PRO A 1 94 ? 7.401 0.467 -0.639 1.00 88.75 94 PRO A C 1
ATOM 692 O O . PRO A 1 94 ? 6.558 0.054 0.147 1.00 88.75 94 PRO A O 1
ATOM 695 N N . ALA A 1 95 ? 8.707 0.432 -0.343 1.00 93.00 95 ALA A N 1
ATOM 696 C CA . ALA A 1 95 ? 9.197 -0.091 0.940 1.00 93.00 95 ALA A CA 1
ATOM 697 C C . ALA A 1 95 ? 8.726 0.752 2.137 1.00 93.00 95 ALA A C 1
ATOM 699 O O . ALA A 1 95 ? 8.283 0.207 3.148 1.00 93.00 95 ALA A O 1
ATOM 700 N N . LEU A 1 96 ? 8.781 2.083 2.021 1.00 94.69 96 LEU A N 1
ATOM 701 C CA . LEU A 1 96 ? 8.283 2.982 3.065 1.00 94.69 96 LEU A CA 1
ATOM 702 C C . LEU A 1 96 ? 6.771 2.843 3.247 1.00 94.69 96 LEU A C 1
ATOM 704 O O . LEU A 1 96 ? 6.293 2.789 4.377 1.00 94.69 96 LEU A O 1
ATOM 708 N N . VAL A 1 97 ? 6.020 2.732 2.149 1.00 96.19 97 VAL A N 1
ATOM 709 C CA . VAL A 1 97 ? 4.569 2.513 2.210 1.00 96.19 97 VAL A CA 1
ATOM 710 C C . VAL A 1 97 ? 4.240 1.167 2.862 1.00 96.19 97 VAL A C 1
ATOM 712 O O . VAL A 1 97 ? 3.352 1.114 3.710 1.00 96.19 97 VAL A O 1
ATOM 715 N N . ALA A 1 98 ? 4.994 0.104 2.552 1.00 97.31 98 ALA A N 1
ATOM 716 C CA . ALA A 1 98 ? 4.850 -1.190 3.220 1.00 97.31 98 ALA A CA 1
ATOM 717 C C . ALA A 1 98 ? 5.024 -1.064 4.736 1.00 97.31 98 ALA A C 1
ATOM 719 O O . ALA A 1 98 ? 4.190 -1.550 5.501 1.00 97.31 98 ALA A O 1
ATOM 720 N N . LEU A 1 99 ? 6.087 -0.377 5.165 1.00 97.69 99 LEU A N 1
ATOM 721 C CA . LEU A 1 99 ? 6.369 -0.160 6.578 1.00 97.69 99 LEU A CA 1
ATOM 722 C C . LEU A 1 99 ? 5.233 0.610 7.257 1.00 97.69 99 LEU A C 1
ATOM 724 O O . LEU A 1 99 ? 4.776 0.196 8.318 1.00 97.69 99 LEU A O 1
ATOM 728 N N . VAL A 1 100 ? 4.738 1.685 6.636 1.00 97.88 100 VAL A N 1
ATOM 729 C CA . VAL A 1 100 ? 3.615 2.463 7.180 1.00 97.88 100 VAL A CA 1
ATOM 730 C C . VAL A 1 100 ? 2.369 1.594 7.330 1.00 97.88 100 VAL A C 1
ATOM 732 O O . VAL A 1 100 ? 1.759 1.626 8.398 1.00 97.88 100 VAL A O 1
ATOM 735 N N . HIS A 1 101 ? 2.010 0.791 6.325 1.00 97.88 101 HIS A N 1
ATOM 736 C CA . HIS A 1 101 ? 0.858 -0.108 6.409 1.00 97.88 101 HIS A CA 1
ATOM 737 C C . HIS A 1 101 ? 1.001 -1.128 7.550 1.00 97.88 101 HIS A C 1
ATOM 739 O O . HIS A 1 101 ? 0.094 -1.254 8.369 1.00 97.88 101 HIS A O 1
ATOM 745 N N . ILE A 1 102 ? 2.152 -1.801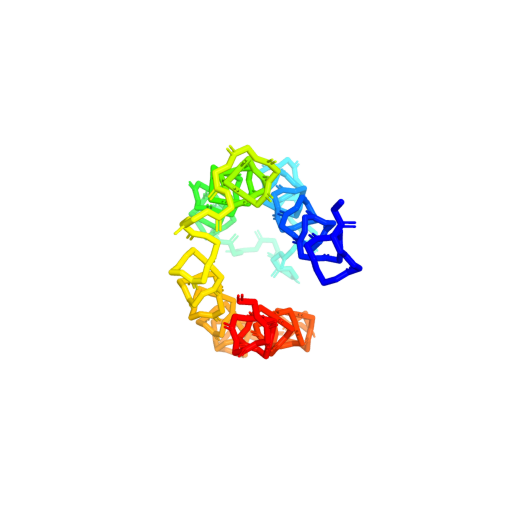 7.657 1.00 98.19 102 ILE A N 1
ATOM 746 C CA . ILE A 1 102 ? 2.405 -2.831 8.680 1.00 98.19 102 ILE A CA 1
ATOM 747 C C . ILE A 1 102 ? 2.412 -2.228 10.086 1.00 98.19 102 ILE A C 1
ATOM 749 O O . ILE A 1 102 ? 1.767 -2.751 10.992 1.00 98.19 102 ILE A O 1
ATOM 753 N N . VAL A 1 103 ? 3.113 -1.110 10.272 1.00 98.06 103 VAL A N 1
ATOM 754 C CA . VAL A 1 103 ? 3.180 -0.423 11.567 1.00 98.06 103 VAL A CA 1
ATOM 755 C C . VAL A 1 103 ? 1.802 0.105 11.959 1.00 98.06 103 VAL A C 1
ATOM 757 O O . VAL A 1 103 ? 1.391 -0.043 13.105 1.00 98.06 103 VAL A O 1
ATOM 760 N N . SER A 1 104 ? 1.045 0.658 11.010 1.00 97.56 104 SER A N 1
ATOM 761 C CA . SER A 1 104 ? -0.323 1.110 11.278 1.00 97.56 104 SER A CA 1
ATOM 762 C C . SER A 1 104 ? -1.240 -0.046 11.655 1.00 97.56 104 SER A C 1
ATOM 764 O O . SER A 1 104 ? -2.055 0.124 12.548 1.00 97.56 104 SER A O 1
ATOM 766 N N . ALA A 1 105 ? -1.085 -1.221 11.035 1.00 97.25 105 ALA A N 1
ATOM 767 C CA . ALA A 1 105 ? -1.849 -2.413 11.395 1.00 97.25 105 ALA A CA 1
ATOM 768 C C . ALA A 1 105 ? -1.597 -2.859 12.844 1.00 97.25 105 ALA A C 1
ATOM 770 O O . ALA A 1 105 ? -2.503 -3.364 13.488 1.00 97.25 105 ALA A O 1
ATOM 771 N N . TYR 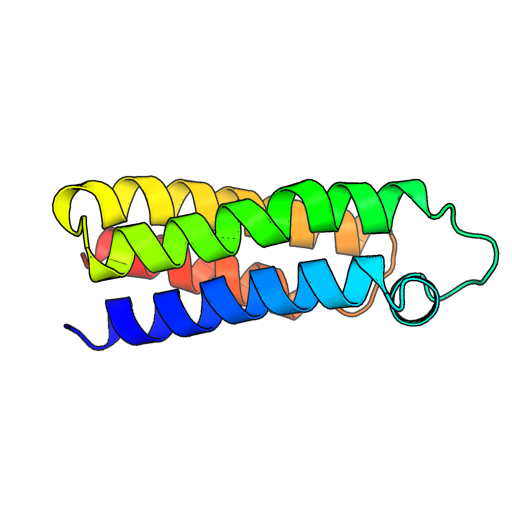A 1 106 ? -0.384 -2.663 13.367 1.00 97.00 106 TYR A N 1
ATOM 772 C CA . TYR A 1 106 ? -0.075 -2.962 14.767 1.00 97.00 106 TYR A CA 1
ATOM 773 C C . TYR A 1 106 ? -0.741 -1.984 15.752 1.00 97.00 106 TYR A C 1
ATOM 775 O O . TYR A 1 106 ? -1.046 -2.356 16.882 1.00 97.00 106 TYR A O 1
ATOM 783 N N . PHE A 1 107 ? -0.959 -0.733 15.336 1.00 94.88 107 PHE A N 1
ATOM 784 C CA . PHE A 1 107 ? -1.505 0.335 16.182 1.00 94.88 107 PHE A CA 1
ATOM 785 C C . PHE A 1 107 ? -3.011 0.596 15.995 1.00 94.88 107 PHE A C 1
ATOM 787 O O . PHE A 1 107 ? -3.545 1.501 16.642 1.00 94.88 107 PHE A O 1
ATOM 794 N N . LEU A 1 108 ? -3.678 -0.146 15.107 1.00 89.88 108 LEU A N 1
ATOM 795 C CA . LEU A 1 108 ? -5.11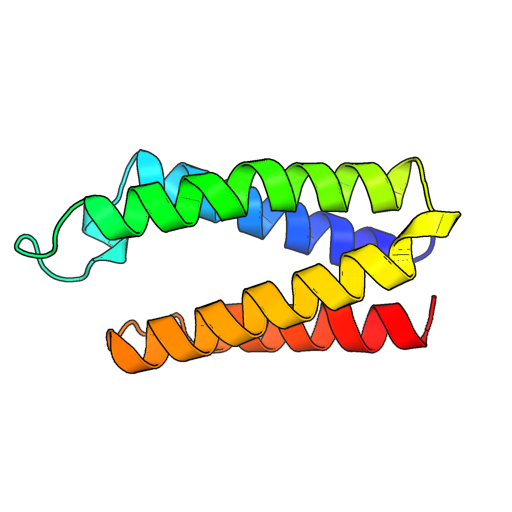5 -0.063 14.819 1.00 89.88 108 LEU A CA 1
ATOM 796 C C . LEU A 1 108 ? -5.843 -1.300 15.338 1.00 89.88 108 LEU A C 1
ATOM 798 O O . LEU A 1 108 ? -6.874 -1.089 16.012 1.00 89.88 108 LEU A O 1
#

Foldseek 3Di:
DDPLLVVLLVLLVVQQVQLVCLLPPVCVQLVDPPDDSVVSPVSSVCSNVLSVVLNCCSVPVVVCNLVSLQVLLVVLQVVLVVCVVSVGPCNVSSNVSSVSSNVSSVVD

Secondary structure (DSSP, 8-state):
--HHHHHHHHHHHHHHHHHHHHHH-THHHHSSTTS-THHHHHHHHHHHHHHHHHHHHHHH-GGGHHHHHHHHHHHHHHHHHHHHHTT-STTHHHHHHHHHHHHHHHH-

Sequence (108 aa):
MNGLIILNVVLALASAAFGLFALFAPQRLSGSPELSMYYPHMYAARAVPFGLGLAAVLVWLPGQATAWLLVAGVIQAIDSLVNIKRGVVAVISPALVALVHIVSAYFL

pLDDT: mean 88.41, std 12.61, range [51.31, 98.5]

Radius of gyration: 13.98 Å; chains: 1; bounding box: 33×18×42 Å